Protein AF-A0A9W9YQ57-F1 (afdb_monomer_lite)

Radius of gyration: 23.91 Å; chains: 1; bounding box: 33×52×72 Å

Structure (mmCIF, N/CA/C/O backbone):
data_AF-A0A9W9YQ57-F1
#
_entry.id   AF-A0A9W9YQ57-F1
#
loop_
_atom_site.group_PDB
_atom_site.id
_atom_site.type_symbol
_atom_site.label_atom_id
_atom_site.label_alt_id
_atom_site.label_comp_id
_atom_site.label_asym_id
_atom_site.label_entity_id
_atom_site.label_seq_id
_atom_site.pdbx_PDB_ins_code
_atom_site.Cartn_x
_atom_site.Cartn_y
_atom_site.Cartn_z
_atom_site.occupancy
_atom_site.B_iso_or_equiv
_atom_site.auth_seq_id
_atom_site.auth_comp_id
_atom_site.auth_asym_id
_atom_site.auth_atom_id
_atom_site.pdbx_PDB_model_num
ATOM 1 N N . MET A 1 1 ? 8.503 4.379 56.559 1.00 42.38 1 MET A N 1
ATOM 2 C CA . MET A 1 1 ? 8.736 3.203 57.433 1.00 42.38 1 MET A CA 1
ATOM 3 C C . MET A 1 1 ? 7.547 2.264 57.254 1.00 42.38 1 MET A C 1
ATOM 5 O O . MET A 1 1 ? 6.448 2.786 57.289 1.00 42.38 1 MET A O 1
ATOM 9 N N . ILE A 1 2 ? 7.647 0.958 56.971 1.00 36.31 2 ILE A N 1
ATOM 10 C CA . ILE A 1 2 ? 8.772 -0.008 56.886 1.00 36.31 2 ILE A CA 1
ATOM 11 C C . ILE A 1 2 ? 8.551 -0.940 55.660 1.00 36.31 2 ILE A C 1
ATOM 13 O O . ILE A 1 2 ? 7.424 -1.106 55.207 1.00 36.31 2 ILE A O 1
ATOM 17 N N . ARG A 1 3 ? 9.621 -1.535 55.104 1.00 45.91 3 ARG A N 1
ATOM 18 C CA . ARG A 1 3 ? 9.574 -2.571 54.042 1.00 45.91 3 ARG A CA 1
ATOM 19 C C . ARG A 1 3 ? 9.264 -3.953 54.625 1.00 45.91 3 ARG A C 1
ATOM 21 O O . ARG A 1 3 ? 9.884 -4.306 55.618 1.00 45.91 3 ARG A O 1
ATOM 28 N N . PHE A 1 4 ? 8.570 -4.803 53.866 1.00 37.91 4 PHE A N 1
ATOM 29 C CA . PHE A 1 4 ? 8.880 -6.240 53.818 1.00 37.91 4 PHE A CA 1
ATOM 30 C C . PHE A 1 4 ? 8.894 -6.746 52.367 1.00 37.91 4 PHE A C 1
ATOM 32 O O . PHE A 1 4 ? 8.087 -6.327 51.540 1.00 37.91 4 PHE A O 1
ATOM 39 N N . ARG A 1 5 ? 9.863 -7.611 52.047 1.00 47.31 5 ARG A N 1
ATOM 40 C CA . ARG A 1 5 ? 10.010 -8.332 50.770 1.00 47.31 5 ARG A CA 1
ATOM 41 C C . ARG A 1 5 ? 10.009 -9.821 51.088 1.00 47.31 5 ARG A C 1
ATOM 43 O O . ARG A 1 5 ? 10.779 -10.181 51.966 1.00 47.31 5 ARG A O 1
ATOM 50 N N . HIS A 1 6 ? 9.324 -10.664 50.316 1.00 36.78 6 HIS A N 1
ATOM 51 C CA . HIS A 1 6 ? 9.721 -12.069 50.137 1.00 36.78 6 HIS A CA 1
ATOM 52 C C . HIS A 1 6 ? 9.322 -12.598 48.743 1.00 36.78 6 HIS A C 1
ATOM 54 O O . HIS A 1 6 ? 8.296 -12.228 48.182 1.00 36.78 6 HIS A O 1
ATOM 60 N N . LEU A 1 7 ? 10.192 -13.451 48.205 1.00 41.97 7 LEU A N 1
ATOM 61 C CA . LEU A 1 7 ? 10.151 -14.246 46.965 1.00 41.97 7 LEU A CA 1
ATOM 62 C C . LEU A 1 7 ? 10.647 -15.658 47.364 1.00 41.97 7 LEU A C 1
ATOM 64 O O . LEU A 1 7 ? 11.250 -15.773 48.435 1.00 41.97 7 LEU A O 1
ATOM 68 N N . PRO A 1 8 ? 10.635 -16.681 46.490 1.00 54.16 8 PRO A N 1
ATOM 69 C CA . PRO A 1 8 ? 9.640 -17.098 45.494 1.00 54.16 8 PRO A CA 1
ATOM 70 C C . PRO A 1 8 ? 9.272 -18.597 45.698 1.00 54.16 8 PRO A C 1
ATOM 72 O O . PRO A 1 8 ? 9.767 -19.239 46.623 1.00 54.16 8 PRO A O 1
ATOM 75 N N . ARG A 1 9 ? 8.512 -19.227 44.784 1.00 38.34 9 ARG A N 1
ATOM 76 C CA . ARG A 1 9 ? 8.643 -20.684 44.554 1.00 38.34 9 ARG A CA 1
ATOM 77 C C . ARG A 1 9 ? 8.299 -21.067 43.113 1.00 38.34 9 ARG A C 1
ATOM 79 O O . ARG A 1 9 ? 7.206 -20.782 42.642 1.00 38.34 9 ARG A O 1
ATOM 86 N N . ALA A 1 10 ? 9.244 -21.703 42.425 1.00 48.31 10 ALA A N 1
ATOM 87 C CA . ALA A 1 10 ? 9.064 -22.225 41.072 1.00 48.31 10 ALA A CA 1
ATOM 88 C C . ALA A 1 10 ? 8.551 -23.676 41.094 1.00 48.31 10 ALA A C 1
ATOM 90 O O . ALA A 1 10 ? 8.840 -24.421 42.032 1.00 48.31 10 ALA A O 1
ATOM 91 N N . ALA A 1 11 ? 7.858 -24.084 40.029 1.00 40.44 11 ALA A N 1
ATOM 92 C CA . ALA A 1 11 ? 7.598 -25.486 39.708 1.00 40.44 11 ALA A CA 1
ATOM 93 C C . ALA A 1 11 ? 7.514 -25.662 38.182 1.00 40.44 11 ALA A C 1
ATOM 95 O O . ALA A 1 11 ? 6.526 -25.296 37.550 1.00 40.44 11 ALA A O 1
ATOM 96 N N . THR A 1 12 ? 8.577 -26.205 37.590 1.00 42.31 12 THR A N 1
ATOM 97 C CA . THR A 1 12 ? 8.627 -26.590 36.174 1.00 42.31 12 THR A CA 1
ATOM 98 C C . THR A 1 12 ? 7.987 -27.966 36.004 1.00 42.31 12 THR A C 1
ATOM 100 O O . THR A 1 12 ? 8.360 -28.891 36.722 1.00 42.31 12 THR A O 1
ATOM 103 N N . VAL A 1 13 ? 7.085 -28.136 35.033 1.00 47.66 13 VAL A N 1
ATOM 104 C CA . VAL A 1 13 ? 6.570 -29.458 34.631 1.00 47.66 13 VAL A CA 1
ATOM 105 C C . VAL A 1 13 ? 6.715 -29.619 33.117 1.00 47.66 13 VAL A C 1
ATOM 107 O O . VAL A 1 13 ? 6.246 -28.785 32.341 1.00 47.66 13 VAL A O 1
ATOM 110 N N . TRP A 1 14 ? 7.413 -30.678 32.703 1.00 31.83 14 TRP A N 1
ATOM 111 C CA . TRP A 1 14 ? 7.658 -31.022 31.298 1.00 31.83 14 TRP A CA 1
ATOM 112 C C . TRP A 1 14 ? 6.435 -31.682 30.634 1.00 31.83 14 TRP A C 1
ATOM 114 O O . TRP A 1 14 ? 5.590 -32.276 31.298 1.00 31.83 14 TRP A O 1
ATOM 124 N N . LYS A 1 15 ? 6.362 -31.577 29.300 1.00 51.75 15 LYS A N 1
ATOM 125 C CA . LYS A 1 15 ? 5.293 -32.114 28.431 1.00 51.75 15 LYS A CA 1
ATOM 126 C C . LYS A 1 15 ? 5.752 -33.394 27.718 1.00 51.75 15 LYS A C 1
ATOM 128 O O . LYS A 1 15 ? 6.944 -33.496 27.449 1.00 51.75 15 LYS A O 1
ATOM 133 N N . ASN A 1 16 ? 4.822 -34.281 27.330 1.00 46.00 16 ASN A N 1
ATOM 134 C CA . ASN A 1 16 ? 4.944 -35.318 26.273 1.00 46.00 16 ASN A CA 1
ATOM 135 C C . ASN A 1 16 ? 3.635 -36.161 26.197 1.00 46.00 16 ASN A C 1
ATOM 137 O O . ASN A 1 16 ? 3.013 -36.316 27.242 1.00 46.00 16 ASN A O 1
ATOM 141 N N . THR A 1 17 ? 3.119 -36.722 25.084 1.00 44.03 17 THR A N 1
ATOM 142 C CA . THR A 1 17 ? 3.329 -36.571 23.611 1.00 44.03 17 THR A CA 1
ATOM 143 C C . THR A 1 17 ? 2.045 -37.077 22.869 1.00 44.03 17 THR A C 1
ATOM 145 O O . THR A 1 17 ? 1.095 -37.484 23.526 1.00 44.03 17 THR A O 1
ATOM 148 N N . LEU A 1 18 ? 2.055 -37.125 21.522 1.00 46.62 18 LEU A N 1
ATOM 149 C CA . LEU A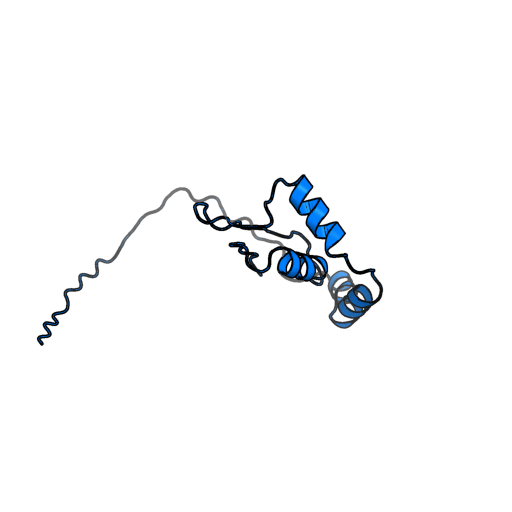 1 18 ? 1.178 -37.865 20.571 1.00 46.62 18 LEU A CA 1
ATOM 150 C C . LEU A 1 18 ? -0.216 -37.257 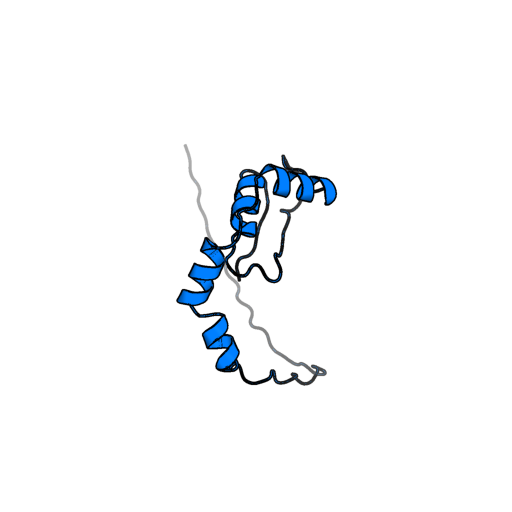20.291 1.00 46.62 18 LEU A C 1
ATOM 152 O O . LEU A 1 18 ? -1.079 -37.284 21.153 1.00 46.62 18 LEU A O 1
ATOM 156 N N . SER A 1 19 ? -0.569 -36.648 19.146 1.00 57.22 19 SER A N 1
ATOM 157 C CA . SER A 1 19 ? -0.116 -36.646 17.733 1.00 57.22 19 SER A CA 1
ATOM 158 C C . SER A 1 19 ? -0.590 -37.808 16.841 1.00 57.22 19 SER A C 1
ATOM 160 O O . SER A 1 19 ? 0.109 -38.806 16.708 1.00 57.22 19 SER A O 1
ATOM 162 N N . LEU A 1 20 ? -1.708 -37.608 16.131 1.00 53.38 20 LEU A N 1
ATOM 163 C CA . LEU A 1 20 ? -2.090 -38.293 14.883 1.00 53.38 20 LEU A CA 1
ATOM 164 C C . LEU A 1 20 ? -3.075 -37.396 14.102 1.00 53.38 20 LEU A C 1
ATOM 166 O O . LEU A 1 20 ? -3.807 -36.631 14.720 1.00 53.38 20 LEU A O 1
ATOM 170 N N . LEU A 1 21 ? -3.059 -37.478 12.764 1.00 58.34 21 LEU A N 1
ATOM 171 C CA . LEU A 1 21 ? -3.756 -36.584 11.813 1.00 58.34 21 LEU A CA 1
ATOM 172 C C . LEU A 1 21 ? -3.238 -35.127 11.786 1.00 58.34 21 LEU A C 1
ATOM 174 O O . LEU A 1 21 ? -3.871 -34.196 12.279 1.00 58.34 21 LEU A O 1
ATOM 178 N N . LYS A 1 22 ? -2.096 -34.917 11.120 1.00 61.41 22 LYS A N 1
ATOM 179 C CA . LYS A 1 22 ? -1.723 -33.615 10.536 1.00 61.41 22 LYS A CA 1
ATOM 180 C C . LYS A 1 22 ? -1.825 -33.722 9.008 1.00 61.41 22 LYS A C 1
ATOM 182 O O . LYS A 1 22 ? -1.416 -34.759 8.484 1.00 61.41 22 LYS A O 1
ATOM 187 N N . PRO A 1 23 ? -2.342 -32.706 8.291 1.00 60.50 23 PRO A N 1
ATOM 188 C CA . PRO A 1 23 ? -2.294 -32.696 6.831 1.00 60.50 23 PRO A CA 1
ATOM 189 C C . PRO A 1 23 ? -0.837 -32.721 6.355 1.00 60.50 23 PRO A C 1
ATOM 191 O O . PRO A 1 23 ? 0.041 -32.147 7.005 1.00 60.50 23 PRO A O 1
ATOM 194 N N . LEU A 1 24 ? -0.583 -33.390 5.227 1.00 68.50 24 LEU A N 1
ATOM 195 C CA . LEU A 1 24 ? 0.737 -33.388 4.600 1.00 68.50 24 LEU A CA 1
ATOM 196 C C . LEU A 1 24 ? 1.129 -31.943 4.245 1.00 68.50 24 LEU A C 1
ATOM 198 O O . LEU A 1 24 ? 0.297 -31.222 3.683 1.00 68.50 24 LEU A O 1
ATOM 202 N N . PRO A 1 25 ? 2.356 -31.499 4.569 1.00 67.50 25 PRO A N 1
ATOM 203 C CA . PRO A 1 25 ? 2.807 -30.173 4.187 1.00 67.50 25 PRO A CA 1
ATOM 204 C C . PRO A 1 25 ? 2.849 -30.085 2.662 1.00 67.50 25 PRO A C 1
ATOM 206 O O . PRO A 1 25 ? 3.492 -30.897 1.997 1.00 67.50 25 PRO A O 1
ATOM 209 N N . ARG A 1 26 ? 2.162 -29.085 2.106 1.00 67.06 26 ARG A N 1
ATOM 210 C CA . ARG A 1 26 ? 2.387 -28.674 0.723 1.00 67.06 26 ARG A CA 1
ATOM 211 C C . ARG A 1 26 ? 3.782 -28.064 0.671 1.00 67.06 26 ARG A C 1
ATOM 213 O O . ARG A 1 26 ? 4.011 -27.053 1.330 1.00 67.06 26 ARG A O 1
ATOM 220 N N . GLU A 1 27 ? 4.687 -28.669 -0.088 1.00 74.69 27 GLU A N 1
ATOM 221 C CA . GLU A 1 27 ? 5.956 -28.021 -0.401 1.00 74.69 27 GLU A CA 1
ATOM 222 C C . GLU A 1 27 ? 5.654 -26.711 -1.143 1.00 74.69 27 GLU A C 1
ATOM 224 O O . GLU A 1 27 ? 4.823 -26.678 -2.061 1.00 74.69 27 GLU A O 1
ATOM 229 N N . MET A 1 28 ? 6.266 -25.613 -0.701 1.00 70.12 28 MET A N 1
ATOM 230 C CA . MET A 1 28 ? 6.268 -24.394 -1.501 1.00 70.12 28 MET A CA 1
ATOM 231 C C . MET A 1 28 ? 7.121 -24.647 -2.745 1.00 70.12 28 MET A C 1
ATOM 233 O O . MET A 1 28 ? 8.051 -25.448 -2.710 1.00 70.12 28 MET A O 1
ATOM 237 N N . SER A 1 29 ? 6.831 -23.953 -3.844 1.00 72.38 29 SER A N 1
ATOM 238 C CA . SER A 1 29 ? 7.847 -23.801 -4.886 1.00 72.38 29 SER A CA 1
ATOM 239 C C . SER A 1 29 ? 9.121 -23.219 -4.269 1.00 72.38 29 SER A C 1
ATOM 241 O O . SER A 1 29 ? 9.015 -22.442 -3.318 1.00 72.38 29 SER A O 1
ATOM 243 N N . ASP A 1 30 ? 10.273 -23.578 -4.837 1.00 71.88 30 ASP A N 1
ATOM 244 C CA . ASP A 1 30 ? 11.596 -23.053 -4.481 1.00 71.88 30 ASP A CA 1
ATOM 245 C C . ASP A 1 30 ? 11.558 -21.559 -4.101 1.00 71.88 30 ASP A C 1
ATOM 247 O O . ASP A 1 30 ? 10.878 -20.758 -4.749 1.00 71.88 30 ASP A O 1
ATOM 251 N N . GLU A 1 31 ? 12.289 -21.187 -3.047 1.00 74.81 31 GLU A N 1
ATOM 252 C CA . GLU A 1 31 ? 12.341 -19.817 -2.515 1.00 74.81 31 GLU A CA 1
ATOM 253 C C . GLU A 1 31 ? 12.999 -18.831 -3.502 1.00 74.81 31 GLU A C 1
ATOM 255 O O . GLU A 1 31 ? 12.974 -17.615 -3.290 1.00 74.81 31 GLU A O 1
ATOM 260 N N . SER A 1 32 ? 13.579 -19.334 -4.599 1.00 84.38 32 SER A N 1
ATOM 261 C CA . SER A 1 32 ? 14.184 -18.518 -5.646 1.00 84.38 32 SER A CA 1
ATOM 262 C C . SER A 1 32 ? 13.154 -17.677 -6.419 1.00 84.38 32 SER A C 1
ATOM 264 O O . SER A 1 32 ? 12.253 -18.154 -7.115 1.00 84.38 32 SER A O 1
ATOM 266 N N . VAL A 1 33 ? 13.322 -16.356 -6.345 1.00 83.88 33 VAL A N 1
ATOM 267 C CA . VAL A 1 33 ? 12.599 -15.413 -7.204 1.00 83.88 33 VAL A CA 1
ATOM 268 C C . VAL A 1 33 ? 13.134 -15.540 -8.630 1.00 83.88 33 VAL A C 1
ATOM 270 O O . VAL A 1 33 ? 14.341 -15.517 -8.859 1.00 83.88 33 VAL A O 1
ATOM 273 N N . HIS A 1 34 ? 12.238 -15.623 -9.618 1.00 90.00 34 HIS A N 1
ATOM 274 C CA . HIS A 1 34 ? 12.636 -15.701 -11.024 1.00 90.00 34 HIS A CA 1
ATOM 275 C C . HIS A 1 34 ? 13.548 -14.508 -11.413 1.00 90.00 34 HIS A C 1
ATOM 277 O O . HIS A 1 34 ? 13.146 -13.362 -11.184 1.00 90.00 34 HIS A O 1
ATOM 283 N N . PRO A 1 35 ? 14.712 -14.708 -12.072 1.00 89.62 35 PRO A N 1
ATOM 284 C CA . PRO A 1 35 ? 15.719 -13.650 -12.266 1.00 89.62 35 PRO A CA 1
ATOM 285 C C . PRO A 1 35 ? 15.239 -12.385 -12.997 1.00 89.62 35 PRO A C 1
ATOM 287 O O . PRO A 1 35 ? 15.824 -11.312 -12.855 1.00 89.62 35 PRO A O 1
ATOM 290 N N . MET A 1 36 ? 14.174 -12.484 -13.800 1.00 88.12 36 MET A N 1
ATOM 291 C CA . MET A 1 36 ? 13.545 -11.311 -14.423 1.00 88.12 36 MET A CA 1
ATOM 292 C C . MET A 1 36 ? 12.769 -10.455 -13.408 1.00 88.12 36 MET A C 1
ATOM 294 O O . 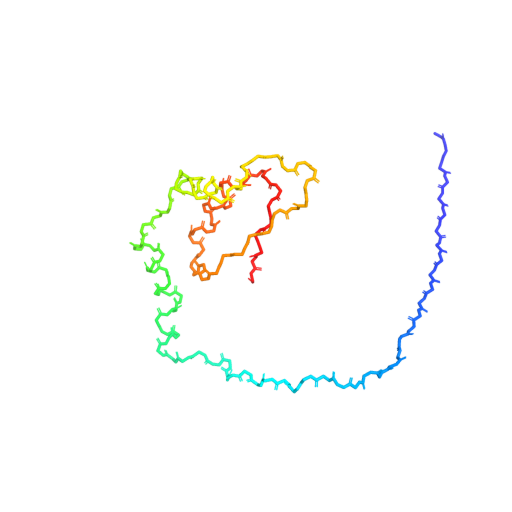MET A 1 36 ? 12.791 -9.231 -13.496 1.00 88.12 36 MET A O 1
ATOM 298 N N . ALA A 1 37 ? 12.098 -11.090 -12.443 1.00 87.50 37 ALA A N 1
ATOM 299 C CA . ALA A 1 37 ? 11.379 -10.396 -11.380 1.00 87.50 37 ALA A CA 1
ATOM 300 C C . ALA A 1 37 ? 12.362 -9.762 -10.387 1.00 87.50 37 ALA A C 1
ATOM 302 O O . ALA A 1 37 ? 12.182 -8.604 -10.029 1.00 87.50 37 ALA A O 1
ATOM 303 N N . GLU A 1 38 ? 13.446 -10.462 -10.031 1.00 89.75 38 GLU A N 1
ATOM 304 C CA . GLU A 1 38 ? 14.524 -9.899 -9.206 1.00 89.75 38 GLU A CA 1
ATOM 305 C C . GLU A 1 38 ? 15.065 -8.591 -9.809 1.00 89.75 38 GLU A C 1
ATOM 307 O O . GLU A 1 38 ? 15.069 -7.561 -9.142 1.00 89.75 38 GLU A O 1
ATOM 312 N N . LYS A 1 39 ? 15.422 -8.592 -11.102 1.00 89.00 39 LYS A N 1
ATOM 313 C CA . LYS A 1 39 ? 15.877 -7.384 -11.818 1.00 89.00 39 LYS A CA 1
ATOM 314 C C . LYS A 1 39 ? 14.810 -6.290 -11.908 1.00 89.00 39 LYS A C 1
ATOM 316 O O . LYS A 1 39 ? 15.148 -5.112 -11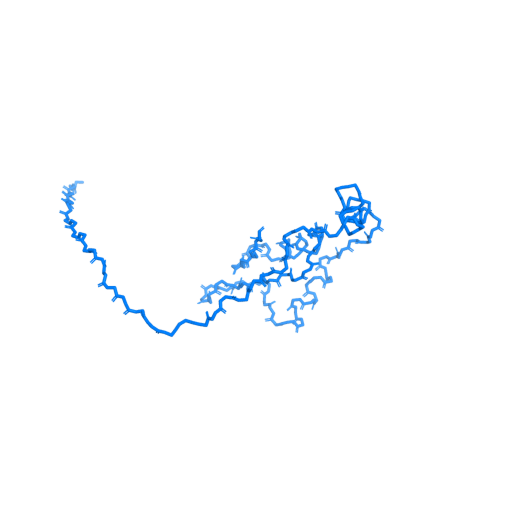.877 1.00 89.00 39 LYS A O 1
ATOM 321 N N . GLY A 1 40 ? 13.535 -6.660 -12.035 1.00 86.62 40 GLY A N 1
ATOM 322 C CA . GLY A 1 40 ? 12.421 -5.710 -12.101 1.00 86.62 40 GLY A CA 1
ATOM 323 C C . GLY A 1 40 ? 12.105 -5.016 -10.771 1.00 86.62 40 GLY A C 1
ATOM 324 O O . GLY A 1 40 ? 11.585 -3.901 -10.787 1.00 86.62 40 GLY A O 1
ATOM 325 N N . PHE A 1 41 ? 12.426 -5.657 -9.643 1.00 87.69 41 PHE A N 1
ATOM 326 C CA . PHE A 1 41 ? 12.135 -5.180 -8.285 1.00 87.69 41 PHE A CA 1
ATOM 327 C C . PHE A 1 41 ? 13.394 -4.973 -7.425 1.00 87.69 41 PHE A C 1
ATOM 329 O O . PHE A 1 41 ? 13.308 -4.900 -6.196 1.00 87.69 41 PHE A O 1
ATOM 336 N N . ASP A 1 42 ? 14.565 -4.850 -8.055 1.00 91.06 42 ASP A N 1
ATOM 337 C CA . ASP A 1 42 ? 15.829 -4.613 -7.365 1.00 91.06 42 ASP A CA 1
ATOM 338 C C . ASP A 1 42 ? 15.851 -3.283 -6.573 1.00 91.06 42 ASP A C 1
ATOM 340 O O . ASP A 1 42 ? 14.985 -2.405 -6.665 1.00 91.06 42 ASP A O 1
ATOM 344 N N . LYS A 1 43 ? 16.905 -3.091 -5.776 1.00 88.62 43 LYS A N 1
ATOM 345 C CA . LYS A 1 43 ? 17.057 -1.911 -4.908 1.00 88.62 43 LYS A CA 1
ATOM 346 C C . LYS A 1 43 ? 17.170 -0.579 -5.669 1.00 88.62 43 LYS A C 1
ATOM 348 O O . LYS A 1 43 ? 16.999 0.476 -5.052 1.00 88.62 43 LYS A O 1
ATOM 353 N N . LEU A 1 44 ? 17.507 -0.588 -6.960 1.00 91.81 44 LEU A N 1
ATOM 354 C CA . LEU A 1 44 ? 17.624 0.609 -7.794 1.00 91.81 44 LEU A CA 1
ATOM 355 C C . LEU A 1 44 ? 16.285 0.934 -8.469 1.00 91.81 44 LEU A C 1
ATOM 357 O O . LEU A 1 44 ? 15.793 2.053 -8.328 1.00 91.81 44 LEU A O 1
ATOM 361 N N . THR A 1 45 ? 15.671 -0.045 -9.128 1.00 91.50 45 THR A N 1
ATOM 362 C CA . THR A 1 45 ? 14.343 0.045 -9.753 1.00 91.50 45 THR A CA 1
ATOM 363 C C . THR A 1 45 ? 13.268 0.403 -8.728 1.00 91.50 45 THR A C 1
ATOM 365 O O . THR A 1 45 ? 12.512 1.347 -8.954 1.00 91.50 45 THR A O 1
ATOM 368 N N . SER A 1 46 ? 13.282 -0.216 -7.543 1.00 91.31 46 SER A N 1
ATOM 369 C CA . SER A 1 46 ? 12.396 0.117 -6.417 1.00 91.31 46 SER A CA 1
ATOM 370 C C . SER A 1 46 ? 12.531 1.585 -5.968 1.00 91.31 46 SER A C 1
ATOM 372 O O . SER A 1 46 ? 11.532 2.273 -5.746 1.00 91.31 46 SER A O 1
ATOM 374 N N . LYS A 1 47 ? 13.756 2.137 -5.933 1.00 93.06 47 LYS A N 1
ATOM 375 C CA . LYS A 1 47 ? 13.986 3.570 -5.648 1.00 93.06 47 LYS A CA 1
ATOM 376 C C . LYS A 1 47 ? 13.513 4.488 -6.773 1.00 93.06 47 LYS A C 1
ATOM 378 O O . LYS A 1 47 ? 13.084 5.605 -6.488 1.00 93.06 47 LYS A O 1
ATOM 383 N N . ILE A 1 48 ? 13.633 4.066 -8.032 1.00 94.38 48 ILE A N 1
ATOM 384 C CA . ILE A 1 48 ? 13.137 4.829 -9.184 1.00 94.38 48 ILE A CA 1
ATOM 385 C C . ILE A 1 48 ? 11.607 4.869 -9.135 1.00 94.38 48 ILE A C 1
ATOM 387 O O . ILE A 1 48 ? 11.050 5.962 -9.164 1.00 94.38 48 ILE A O 1
ATOM 391 N N . TYR A 1 49 ? 10.957 3.720 -8.932 1.00 92.81 49 TYR A N 1
ATOM 392 C CA . TYR A 1 49 ? 9.512 3.601 -8.731 1.00 92.81 49 TYR A CA 1
ATOM 393 C C . TYR A 1 49 ? 9.013 4.473 -7.570 1.00 92.81 49 TYR A C 1
ATOM 395 O O . TYR A 1 49 ? 8.048 5.223 -7.729 1.00 92.81 49 TYR A O 1
ATOM 403 N N . GLU A 1 50 ? 9.703 4.448 -6.421 1.00 94.31 50 GLU A N 1
ATOM 404 C CA . GLU A 1 50 ? 9.360 5.293 -5.271 1.00 94.31 50 GLU A CA 1
ATOM 405 C C . GLU A 1 50 ? 9.443 6.789 -5.601 1.00 94.31 50 GLU A C 1
ATOM 407 O O . GLU A 1 50 ? 8.599 7.565 -5.156 1.00 94.31 50 GLU A O 1
ATOM 412 N N . ARG A 1 51 ? 10.434 7.221 -6.388 1.00 95.00 51 ARG A N 1
ATOM 413 C CA . ARG A 1 51 ? 10.620 8.639 -6.741 1.00 95.00 51 ARG A CA 1
ATOM 414 C C . ARG A 1 51 ? 9.680 9.118 -7.843 1.00 95.00 51 ARG A C 1
ATOM 416 O O . ARG A 1 51 ? 9.254 10.265 -7.794 1.00 95.00 51 ARG A O 1
ATOM 423 N N . SER A 1 52 ? 9.382 8.276 -8.832 1.00 95.81 52 SER A N 1
ATOM 424 C CA . SER A 1 52 ? 8.602 8.665 -10.012 1.00 95.81 52 SER A CA 1
ATOM 425 C C . SER A 1 52 ? 7.097 8.707 -9.755 1.00 95.81 52 S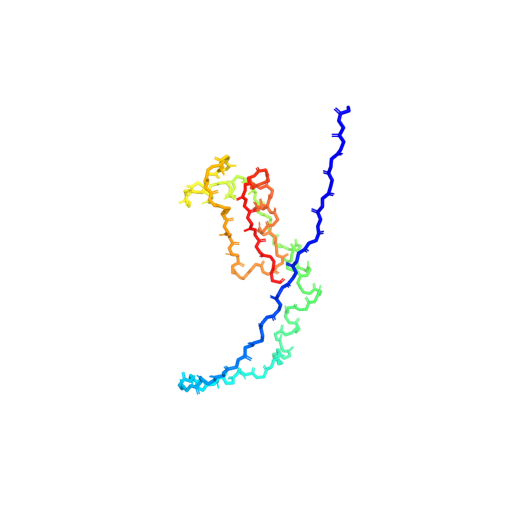ER A C 1
ATOM 427 O O . SER A 1 52 ? 6.386 9.450 -10.428 1.00 95.81 52 SER A O 1
ATOM 429 N N . ARG A 1 53 ? 6.587 7.912 -8.804 1.00 92.50 53 ARG A N 1
ATOM 430 C CA . ARG A 1 53 ? 5.151 7.886 -8.488 1.00 92.50 53 ARG A CA 1
ATOM 431 C C . ARG A 1 53 ? 4.737 9.040 -7.559 1.00 92.50 53 ARG A C 1
ATOM 433 O O . ARG A 1 53 ? 5.476 9.328 -6.610 1.00 92.50 53 ARG A O 1
ATOM 440 N N . PRO A 1 54 ? 3.536 9.630 -7.729 1.00 95.00 54 PRO A N 1
ATOM 441 C CA . PRO A 1 54 ? 2.975 10.595 -6.781 1.00 95.00 54 PRO A CA 1
ATOM 442 C C . PRO A 1 54 ? 2.969 10.093 -5.329 1.00 95.00 54 PRO A C 1
ATOM 444 O O . PRO A 1 54 ? 3.037 8.887 -5.065 1.00 95.00 54 PRO A O 1
ATOM 447 N N . SER A 1 55 ? 2.895 11.024 -4.378 1.00 94.56 55 SER A N 1
ATOM 448 C CA . SER A 1 55 ? 2.627 10.694 -2.975 1.00 94.56 55 SER A CA 1
ATOM 449 C C . SER A 1 55 ? 1.135 10.735 -2.670 1.00 94.56 55 SER A C 1
ATOM 451 O O . SER A 1 55 ? 0.365 11.372 -3.386 1.00 94.56 55 SER A O 1
ATOM 453 N N . TYR A 1 56 ? 0.741 10.072 -1.588 1.00 95.19 56 TYR A N 1
ATOM 454 C CA . TYR A 1 56 ? -0.589 10.216 -1.009 1.00 95.19 56 TYR A CA 1
ATOM 455 C C . TYR A 1 56 ? -0.627 11.464 -0.127 1.00 95.19 56 TYR A C 1
ATOM 457 O O . TYR A 1 56 ? 0.367 11.791 0.524 1.00 95.19 56 TYR A O 1
ATOM 465 N N . THR A 1 57 ? -1.769 12.147 -0.097 1.00 95.44 57 THR A N 1
ATOM 466 C CA . THR A 1 57 ? -2.007 13.249 0.841 1.00 95.44 57 THR A CA 1
ATOM 467 C C . THR A 1 57 ? -2.653 12.720 2.122 1.00 95.44 57 THR A C 1
ATOM 469 O O . THR A 1 57 ? -3.295 11.663 2.109 1.00 95.44 57 THR A O 1
ATOM 472 N N . LYS A 1 58 ? -2.520 13.455 3.232 1.00 92.75 58 LYS A N 1
ATOM 473 C CA . LYS A 1 58 ? -3.119 13.060 4.515 1.00 92.75 58 LYS A CA 1
ATOM 474 C C . LYS A 1 58 ? -4.648 13.028 4.435 1.00 92.75 58 LYS A C 1
ATOM 476 O O . LYS A 1 58 ? -5.277 12.138 4.990 1.00 92.75 58 LYS A O 1
ATOM 481 N N . GLU A 1 59 ? -5.239 13.936 3.667 1.00 94.62 59 GLU A N 1
ATOM 482 C CA . GLU A 1 59 ? -6.681 14.030 3.414 1.00 94.62 59 GLU A CA 1
ATOM 483 C C . GLU A 1 59 ? -7.196 12.787 2.679 1.00 94.62 59 GLU A C 1
ATOM 485 O O . GLU A 1 59 ? -8.251 12.261 3.021 1.00 94.62 59 GLU A O 1
ATOM 490 N N . SER A 1 60 ? -6.423 12.274 1.714 1.00 95.19 60 SER A N 1
ATOM 491 C CA . SER A 1 60 ? -6.762 11.056 0.964 1.00 95.19 60 SER A CA 1
ATOM 492 C C . SER A 1 60 ? -6.779 9.818 1.868 1.00 95.19 60 SER A C 1
ATOM 494 O O . SER A 1 60 ? -7.652 8.959 1.744 1.00 95.19 60 SER A O 1
ATOM 496 N N . VAL A 1 61 ? -5.824 9.738 2.802 1.00 93.88 61 VAL A N 1
ATOM 497 C CA . VAL A 1 61 ? -5.755 8.676 3.815 1.00 93.88 61 VAL A CA 1
ATOM 498 C C . VAL A 1 61 ? -6.895 8.812 4.824 1.00 93.88 61 VAL A C 1
ATOM 500 O O . VAL A 1 61 ? -7.572 7.825 5.109 1.00 93.88 61 VAL A O 1
ATOM 503 N N . ASN A 1 62 ? -7.160 10.026 5.310 1.00 92.25 62 ASN A N 1
ATOM 504 C CA . ASN A 1 62 ? -8.240 10.281 6.260 1.00 92.25 62 ASN A CA 1
ATOM 505 C C . ASN A 1 62 ? -9.607 9.914 5.668 1.00 92.25 62 ASN A C 1
ATOM 507 O O . ASN A 1 62 ? -10.372 9.198 6.307 1.00 92.25 62 ASN A O 1
ATOM 511 N N . PHE A 1 63 ? -9.866 10.307 4.417 1.00 94.81 63 PHE A N 1
ATOM 512 C CA . PHE A 1 63 ? -11.077 9.939 3.687 1.00 94.81 63 PHE A CA 1
ATOM 513 C C . PHE A 1 63 ? -11.254 8.417 3.581 1.00 94.81 63 PHE A C 1
ATOM 515 O O . PHE A 1 63 ? -12.364 7.915 3.752 1.00 94.81 63 PHE A O 1
ATOM 522 N N . LEU A 1 64 ? -10.180 7.659 3.327 1.00 94.19 64 LEU A N 1
ATOM 523 C CA . LEU A 1 64 ? -10.258 6.196 3.301 1.00 94.19 64 LEU A CA 1
ATOM 524 C C . LEU A 1 64 ? -10.603 5.623 4.683 1.00 94.19 64 LEU A C 1
ATOM 526 O O . LEU A 1 64 ? -11.463 4.751 4.778 1.00 94.19 64 LEU A O 1
ATOM 530 N N . LEU A 1 65 ? -9.966 6.117 5.746 1.00 91.00 65 LEU A N 1
ATOM 531 C CA . LEU A 1 65 ? -10.247 5.700 7.123 1.00 91.00 65 LEU A CA 1
ATOM 532 C C . LEU A 1 65 ? -11.704 5.993 7.520 1.00 91.00 65 LEU A C 1
ATOM 534 O O . LEU A 1 65 ? -12.366 5.106 8.062 1.00 91.00 65 LEU A O 1
ATOM 538 N N . ASP A 1 66 ? -12.236 7.164 7.152 1.00 90.94 66 ASP A N 1
ATOM 539 C CA . ASP A 1 66 ? -13.649 7.523 7.338 1.00 90.94 66 ASP A CA 1
ATOM 540 C C . ASP A 1 66 ? -14.580 6.543 6.608 1.00 90.94 66 ASP A C 1
ATOM 542 O O . ASP A 1 66 ? -15.555 6.055 7.181 1.00 90.94 66 ASP A O 1
ATOM 546 N N . LYS A 1 67 ? -14.265 6.197 5.349 1.00 93.75 67 LYS A N 1
ATOM 547 C CA . LYS A 1 67 ? -15.036 5.212 4.565 1.00 93.75 67 LYS A CA 1
ATOM 548 C C . LYS A 1 67 ? -14.975 3.797 5.136 1.00 93.75 67 LYS A C 1
ATOM 550 O O . LYS A 1 67 ? -15.922 3.040 4.943 1.00 93.75 67 LYS A O 1
ATOM 555 N N . LEU A 1 68 ? -13.901 3.450 5.842 1.00 89.81 68 LEU A N 1
ATOM 556 C CA . LEU A 1 68 ? -13.746 2.177 6.548 1.00 89.81 68 LEU A CA 1
ATOM 557 C C . LEU A 1 68 ? -14.338 2.196 7.970 1.00 89.81 68 LEU A C 1
ATOM 559 O O . LEU A 1 68 ? -14.272 1.182 8.663 1.00 89.81 68 LEU A O 1
ATOM 563 N N . GLY A 1 69 ? -14.897 3.324 8.429 1.00 86.88 69 GLY A N 1
ATOM 564 C CA . GLY A 1 69 ? -15.401 3.469 9.797 1.00 86.88 69 GLY A CA 1
ATOM 565 C C . GLY A 1 69 ? -14.301 3.364 10.860 1.00 86.88 69 GLY A C 1
ATOM 566 O O . GLY A 1 69 ? -14.564 2.947 11.989 1.00 86.88 69 GLY A O 1
ATOM 567 N N . ILE A 1 70 ? -13.056 3.696 10.506 1.00 83.88 70 ILE A N 1
ATOM 568 C CA . ILE A 1 70 ? -11.918 3.692 11.426 1.00 83.88 70 ILE A CA 1
ATOM 569 C C . ILE A 1 70 ? -11.824 5.083 12.072 1.00 83.88 70 ILE A C 1
ATOM 571 O O . ILE A 1 70 ? -11.394 6.022 11.405 1.00 83.88 70 ILE A O 1
ATOM 575 N N . PRO A 1 71 ? -12.199 5.249 13.358 1.00 72.50 71 PRO A N 1
ATOM 576 C CA . PRO A 1 71 ? -12.062 6.526 14.044 1.00 72.50 71 PRO A CA 1
ATOM 577 C C . PRO A 1 71 ? -10.588 6.919 14.176 1.00 72.50 71 PRO A C 1
ATOM 579 O O . PRO A 1 71 ? -9.747 6.112 14.576 1.00 72.50 71 PRO A O 1
ATOM 582 N N . HIS A 1 72 ? -10.309 8.192 13.897 1.00 68.19 72 HIS A N 1
ATOM 583 C CA . HIS A 1 72 ? -8.978 8.809 14.002 1.00 68.19 72 HIS A CA 1
ATOM 584 C C . HIS A 1 72 ? -8.509 9.039 15.441 1.00 68.19 72 HIS A C 1
ATOM 586 O O . HIS A 1 72 ? -7.359 9.420 15.655 1.00 68.19 72 HIS A O 1
ATOM 592 N N . GLN A 1 73 ? -9.408 8.899 16.419 1.00 63.25 73 GLN A N 1
ATOM 593 C CA . GLN A 1 73 ? -9.191 9.314 17.801 1.00 63.25 73 GLN A CA 1
ATOM 594 C C . GLN A 1 73 ? -9.805 8.323 18.799 1.00 63.25 73 GLN A C 1
ATOM 596 O O . GLN A 1 73 ? -10.852 7.729 18.557 1.00 63.25 73 GLN A O 1
ATOM 601 N N . ASP A 1 74 ? -9.106 8.193 19.923 1.00 60.38 74 ASP A N 1
ATOM 602 C CA . ASP A 1 74 ? -9.515 7.635 21.215 1.00 60.38 74 ASP A CA 1
ATOM 603 C C . ASP A 1 74 ? -10.300 6.305 21.248 1.00 60.38 74 ASP A C 1
ATOM 605 O O . ASP A 1 74 ? -11.486 6.223 21.565 1.00 60.38 74 ASP A O 1
ATOM 609 N N . ARG A 1 75 ? -9.565 5.205 21.043 1.00 61.38 75 ARG A N 1
ATOM 610 C CA . ARG A 1 75 ? -9.979 3.845 21.429 1.00 61.38 75 ARG A CA 1
ATOM 611 C C . ARG A 1 75 ? -9.542 3.511 22.861 1.00 61.38 75 ARG A C 1
ATOM 613 O O . ARG A 1 75 ? -8.741 2.600 23.095 1.00 61.38 75 ARG A O 1
ATOM 620 N N . SER A 1 76 ? -10.018 4.269 23.850 1.00 57.97 76 SER A N 1
ATOM 621 C CA . SER A 1 76 ? -9.618 4.052 25.249 1.00 57.97 76 SER A CA 1
ATOM 622 C C . SER A 1 76 ? -10.013 2.659 25.773 1.00 57.97 76 SER A C 1
ATOM 624 O O . SER A 1 76 ? -9.197 2.003 26.423 1.00 57.97 76 SER A O 1
ATOM 626 N N . SER A 1 77 ? -11.200 2.165 25.400 1.00 56.78 77 SER A N 1
ATOM 627 C CA . SER A 1 77 ? -11.784 0.885 25.843 1.00 56.78 77 SER A CA 1
ATOM 628 C C . SER A 1 77 ? -11.595 -0.308 24.894 1.00 56.78 77 SER A C 1
ATOM 630 O O . SER A 1 77 ? -11.772 -1.446 25.322 1.00 56.78 77 SER A O 1
ATOM 632 N N . ASP A 1 78 ? -11.257 -0.073 23.626 1.00 65.50 78 ASP A N 1
ATOM 633 C CA . ASP A 1 78 ? -11.195 -1.121 22.597 1.00 65.50 78 ASP A CA 1
ATOM 634 C C . ASP A 1 78 ? -9.816 -1.813 22.540 1.00 65.50 78 ASP A C 1
ATOM 636 O O . ASP A 1 78 ? -8.792 -1.197 22.872 1.00 65.50 78 ASP A O 1
ATOM 640 N N . PRO A 1 79 ? -9.738 -3.070 22.053 1.00 68.81 79 PRO A N 1
ATOM 641 C CA . PRO A 1 79 ? -8.463 -3.671 21.673 1.00 68.81 79 PRO A CA 1
ATOM 642 C C . PRO A 1 79 ? -7.773 -2.840 20.572 1.00 68.81 79 PRO A C 1
ATOM 644 O O . PRO A 1 79 ? -8.454 -2.227 19.744 1.00 68.81 79 PRO A O 1
ATOM 647 N N . PRO A 1 80 ? -6.427 -2.824 20.517 1.00 73.00 80 PRO A N 1
ATOM 648 C CA . PRO A 1 80 ? -5.702 -2.055 19.512 1.00 73.00 80 PRO A CA 1
ATOM 649 C C . PRO A 1 80 ? -6.073 -2.527 18.104 1.00 73.00 80 PRO A C 1
ATOM 651 O O . PRO A 1 80 ? -6.034 -3.726 17.808 1.00 73.00 80 PRO A O 1
ATOM 654 N N . LEU A 1 81 ? -6.413 -1.578 17.230 1.00 80.38 81 LEU A N 1
ATOM 655 C CA . LEU A 1 81 ? -6.730 -1.879 15.837 1.00 80.38 81 LEU A CA 1
ATOM 656 C C . LEU A 1 81 ? -5.471 -2.418 15.151 1.00 80.38 81 LEU A C 1
ATOM 658 O O . LEU A 1 81 ? -4.413 -1.797 15.234 1.00 80.38 81 LEU A O 1
ATOM 662 N N . ARG A 1 82 ? -5.589 -3.551 14.454 1.00 85.12 82 ARG A N 1
ATOM 663 C CA . ARG A 1 82 ? -4.516 -4.100 13.619 1.00 85.12 82 ARG A CA 1
ATOM 664 C C . ARG A 1 82 ? -4.852 -3.899 12.149 1.00 85.12 82 ARG A C 1
ATOM 666 O O . ARG A 1 82 ? -5.928 -4.311 11.724 1.00 85.12 82 ARG A O 1
ATOM 673 N N . ILE A 1 83 ? -3.943 -3.287 11.393 1.00 87.00 83 ILE A N 1
ATOM 674 C CA . ILE A 1 83 ? -4.098 -3.052 9.949 1.00 87.00 83 ILE A CA 1
ATOM 675 C C . ILE A 1 83 ? -2.980 -3.789 9.211 1.00 87.00 83 ILE A C 1
ATOM 677 O O . ILE A 1 83 ? -1.813 -3.602 9.539 1.00 87.00 83 ILE A O 1
ATOM 681 N N . LEU A 1 84 ? -3.343 -4.601 8.216 1.00 91.31 84 LEU A N 1
ATOM 682 C CA . LEU A 1 84 ? -2.417 -5.283 7.309 1.00 91.31 84 LEU A CA 1
ATOM 683 C C . LEU A 1 84 ? -2.501 -4.635 5.921 1.00 91.31 84 LEU A C 1
ATOM 685 O O . LEU A 1 84 ? -3.573 -4.606 5.320 1.00 91.31 84 LEU A O 1
ATOM 689 N N . GLU A 1 85 ? -1.377 -4.132 5.411 1.00 91.31 85 GLU A N 1
ATOM 690 C CA . GLU A 1 85 ? -1.278 -3.536 4.075 1.00 91.31 85 GLU A CA 1
ATOM 691 C C . GLU A 1 85 ? -0.691 -4.549 3.082 1.00 91.31 85 GLU A C 1
ATOM 693 O O . GLU A 1 85 ? 0.524 -4.689 2.944 1.00 91.31 85 GLU A O 1
ATOM 698 N N . LEU A 1 86 ? -1.567 -5.263 2.374 1.00 94.62 86 LEU A N 1
ATOM 699 C CA . LEU A 1 86 ? -1.153 -6.207 1.336 1.00 94.62 86 LEU A CA 1
ATOM 700 C C . LEU A 1 86 ? -0.513 -5.467 0.154 1.00 94.62 86 LEU A C 1
ATOM 702 O O . LEU A 1 86 ? -1.087 -4.516 -0.375 1.00 94.62 86 LEU A O 1
ATOM 706 N N . GLY A 1 87 ? 0.656 -5.930 -0.294 1.00 91.06 87 GLY A N 1
ATOM 707 C CA . GLY A 1 87 ? 1.331 -5.359 -1.464 1.00 91.06 87 GLY A CA 1
ATOM 708 C C . GLY A 1 87 ? 1.874 -3.942 -1.248 1.00 91.06 87 GLY A C 1
ATOM 709 O O . GLY A 1 87 ? 1.973 -3.180 -2.208 1.00 91.06 87 GLY A O 1
ATOM 710 N N . THR A 1 88 ? 2.247 -3.590 -0.011 1.00 92.94 88 THR A N 1
ATOM 711 C CA . THR A 1 88 ? 2.775 -2.262 0.362 1.00 92.94 88 THR A CA 1
ATOM 712 C C . THR A 1 88 ? 3.943 -1.758 -0.508 1.00 92.94 88 THR A C 1
ATOM 714 O O . THR A 1 88 ? 4.134 -0.550 -0.703 1.00 92.94 88 THR A O 1
ATOM 717 N N . GLY A 1 89 ? 4.717 -2.684 -1.086 1.00 92.00 89 GLY A N 1
ATOM 718 C CA . GLY A 1 89 ? 5.812 -2.395 -2.005 1.00 92.00 89 GLY A CA 1
ATOM 719 C C . GLY A 1 89 ? 6.909 -1.583 -1.325 1.00 92.00 89 GLY A C 1
ATOM 720 O O . GLY A 1 89 ? 7.714 -2.110 -0.567 1.00 92.00 89 GLY A O 1
ATOM 721 N N . THR A 1 90 ? 6.949 -0.282 -1.601 1.00 92.62 90 THR A N 1
ATOM 722 C CA . THR A 1 90 ? 7.938 0.647 -1.039 1.00 92.62 90 THR A CA 1
ATOM 723 C C . THR A 1 90 ? 7.536 1.240 0.313 1.00 92.62 90 THR A C 1
ATOM 725 O O . THR A 1 90 ? 8.327 1.988 0.886 1.00 92.62 90 THR A O 1
ATOM 728 N N . GLY A 1 91 ? 6.328 0.970 0.825 1.00 94.44 91 GLY A N 1
ATOM 729 C CA . GLY A 1 91 ? 5.830 1.532 2.088 1.00 94.44 91 GLY A CA 1
ATOM 730 C C . GLY A 1 91 ? 5.304 2.969 1.995 1.00 94.44 91 GLY A C 1
ATOM 731 O O . GLY A 1 91 ? 5.059 3.604 3.022 1.00 94.44 91 GLY A O 1
ATOM 732 N N . LYS A 1 92 ? 5.152 3.536 0.785 1.00 94.44 92 LYS A N 1
ATOM 733 C CA . LYS A 1 92 ? 4.761 4.953 0.631 1.00 94.44 92 LYS A CA 1
ATOM 734 C C . LYS A 1 92 ? 3.380 5.259 1.217 1.00 94.44 92 LYS A C 1
ATOM 736 O O . LYS A 1 92 ? 3.202 6.327 1.791 1.00 94.44 92 LYS A O 1
ATOM 741 N N . PHE A 1 93 ? 2.416 4.348 1.076 1.00 95.31 93 PHE A N 1
ATOM 742 C CA . PHE A 1 93 ? 1.094 4.517 1.685 1.00 95.31 93 PHE A CA 1
ATOM 743 C C . PHE A 1 93 ? 1.169 4.351 3.209 1.00 95.31 93 PHE A C 1
ATOM 745 O O . PHE A 1 93 ? 0.709 5.227 3.939 1.00 95.31 93 PHE A O 1
ATOM 752 N N . THR A 1 94 ? 1.847 3.299 3.677 1.00 94.81 94 THR A N 1
ATOM 753 C CA . THR A 1 94 ? 2.038 2.963 5.098 1.00 94.81 94 THR A CA 1
ATOM 754 C C . THR A 1 94 ? 2.548 4.126 5.934 1.00 94.81 94 THR A C 1
ATOM 756 O O . THR A 1 94 ? 2.065 4.334 7.041 1.00 94.81 94 THR A O 1
ATOM 759 N N . ARG A 1 95 ? 3.503 4.909 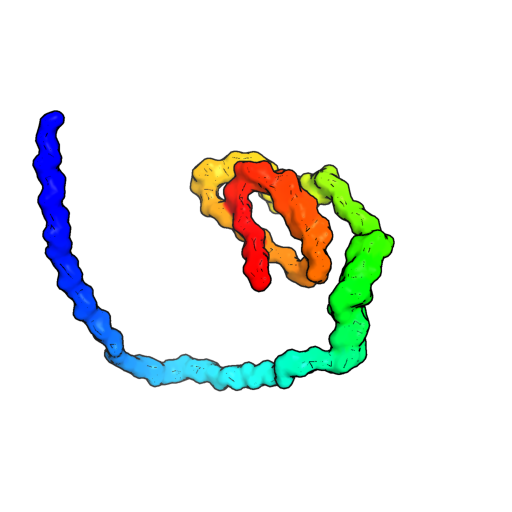5.414 1.00 94.69 95 ARG A N 1
ATOM 760 C CA . ARG A 1 95 ? 4.057 6.073 6.129 1.00 94.69 95 ARG A CA 1
ATOM 761 C C . ARG A 1 95 ? 2.993 7.142 6.380 1.00 94.69 95 ARG A C 1
ATOM 763 O O . ARG A 1 95 ? 2.817 7.568 7.515 1.00 94.69 95 ARG A O 1
ATOM 770 N N . ILE A 1 96 ? 2.216 7.504 5.358 1.00 94.88 96 ILE A N 1
ATOM 771 C CA . ILE A 1 96 ? 1.139 8.497 5.505 1.00 94.88 96 ILE A CA 1
ATOM 772 C C . ILE A 1 96 ? -0.010 7.934 6.364 1.00 94.88 96 ILE A C 1
ATOM 774 O O . ILE A 1 96 ? -0.625 8.669 7.132 1.00 94.88 96 ILE A O 1
ATOM 778 N N . LEU A 1 97 ? -0.260 6.619 6.312 1.00 92.44 97 LEU A N 1
ATOM 779 C CA . LEU A 1 97 ? -1.191 5.927 7.211 1.00 92.44 97 LEU A CA 1
ATOM 780 C C . LEU A 1 97 ? -0.738 5.989 8.682 1.00 92.44 97 LEU A C 1
ATOM 782 O O . LEU A 1 97 ? -1.550 6.275 9.560 1.00 92.44 97 LEU A O 1
ATOM 786 N N . GLN A 1 98 ? 0.553 5.783 8.953 1.00 90.19 98 GLN A N 1
ATOM 787 C CA . GLN A 1 98 ? 1.149 5.946 10.283 1.00 90.19 98 GLN A CA 1
ATOM 788 C C . GLN A 1 98 ? 1.054 7.401 10.772 1.00 90.19 98 GLN A C 1
ATOM 790 O O . GLN A 1 98 ? 0.718 7.626 11.931 1.00 90.19 98 GLN A O 1
ATOM 795 N N . GLU A 1 99 ? 1.275 8.392 9.903 1.00 89.88 99 GLU A N 1
ATOM 796 C CA . GLU A 1 99 ? 1.123 9.823 10.220 1.00 89.88 99 GLU A CA 1
ATOM 797 C C . GLU A 1 99 ? -0.338 10.257 10.449 1.00 89.88 99 GLU A C 1
ATOM 799 O O . GLU A 1 99 ? -0.606 11.176 11.233 1.00 89.88 99 GLU A O 1
ATOM 804 N N . ALA A 1 100 ? -1.297 9.627 9.764 1.00 87.81 100 ALA A N 1
ATOM 805 C CA . ALA A 1 100 ? -2.732 9.829 9.973 1.00 87.81 100 ALA A CA 1
ATOM 806 C C . ALA A 1 100 ? -3.203 9.247 11.310 1.00 87.81 100 ALA A C 1
ATOM 808 O O . ALA A 1 100 ? -3.951 9.899 12.033 1.00 87.81 100 ALA A O 1
ATOM 809 N N . LEU A 1 101 ? -2.705 8.062 11.666 1.00 85.44 101 LEU A N 1
ATOM 810 C CA . LEU A 1 101 ? -3.079 7.333 12.880 1.00 85.44 101 LEU A CA 1
ATOM 811 C C . LEU A 1 101 ? -2.152 7.617 14.078 1.00 85.44 101 LEU A C 1
ATOM 813 O O . LEU A 1 101 ? -2.288 6.985 15.128 1.00 85.44 101 LEU A O 1
ATOM 817 N N . HIS A 1 102 ? -1.218 8.563 13.954 1.00 81.06 102 HIS A N 1
ATOM 818 C CA . HIS A 1 102 ? -0.268 8.907 15.009 1.00 81.06 102 HIS A CA 1
ATOM 819 C C . HIS A 1 102 ? -0.991 9.410 16.271 1.00 81.06 102 HIS A C 1
ATOM 821 O O . HIS A 1 102 ? -1.683 10.426 16.246 1.00 81.06 102 HIS A O 1
ATOM 827 N N . GLY A 1 103 ? -0.797 8.711 17.393 1.00 69.25 103 GLY A N 1
ATOM 828 C CA . GLY A 1 103 ? -1.489 8.970 18.663 1.00 69.25 103 GLY A CA 1
ATOM 829 C C . GLY A 1 103 ? -2.721 8.088 18.910 1.00 69.25 103 GLY A C 1
ATOM 830 O O . GLY A 1 103 ? -3.194 8.021 20.042 1.00 69.25 103 GLY A O 1
ATOM 831 N N . SER A 1 104 ? -3.202 7.348 17.905 1.00 66.94 104 SER A N 1
ATOM 832 C CA . SER A 1 104 ? -4.213 6.301 18.096 1.00 66.94 104 SER A CA 1
ATOM 833 C C . SER A 1 104 ? -3.587 4.967 18.521 1.00 66.94 104 SER A C 1
ATOM 835 O O . SER A 1 104 ? -2.447 4.654 18.179 1.00 66.94 104 SER A O 1
ATOM 837 N N . LYS A 1 105 ? -4.356 4.122 19.227 1.00 62.06 105 LYS A N 1
ATOM 838 C CA . LYS A 1 105 ? -3.963 2.740 19.575 1.00 62.06 105 LYS A CA 1
ATOM 839 C C . LYS A 1 105 ? -4.060 1.803 18.357 1.00 62.06 105 LYS A C 1
ATOM 841 O O . LYS A 1 105 ? -4.896 0.897 18.327 1.00 62.06 105 LYS A O 1
ATOM 846 N N . VAL A 1 106 ? -3.227 2.029 17.345 1.00 71.19 106 VAL A N 1
ATOM 847 C CA . VAL A 1 106 ? -3.149 1.199 16.132 1.00 71.19 106 VAL A CA 1
ATOM 848 C C . VAL A 1 106 ? -1.799 0.494 16.073 1.00 71.19 106 VAL A C 1
ATOM 850 O O . VAL A 1 106 ? -0.757 1.098 16.306 1.00 71.19 106 VAL A O 1
ATOM 853 N N . GLN A 1 107 ? -1.821 -0.792 15.741 1.00 71.62 107 GLN A N 1
ATOM 854 C CA . GLN A 1 107 ? -0.641 -1.585 15.421 1.00 71.62 107 GLN A CA 1
ATOM 855 C C . GLN A 1 107 ? -0.658 -1.887 13.921 1.00 71.62 107 GLN A C 1
ATOM 857 O O . GLN A 1 107 ? -1.569 -2.547 13.422 1.00 71.62 107 GLN A O 1
ATOM 862 N N . ILE A 1 108 ? 0.355 -1.412 13.206 1.00 71.75 108 ILE A N 1
ATOM 863 C CA . ILE A 1 108 ? 0.632 -1.811 11.824 1.00 71.75 108 ILE A CA 1
ATOM 864 C C . ILE A 1 108 ? 1.806 -2.790 11.914 1.00 71.75 108 ILE A C 1
ATOM 866 O O . ILE A 1 108 ? 2.908 -2.348 12.246 1.00 71.75 108 ILE A O 1
ATOM 870 N N . PRO A 1 109 ? 1.594 -4.106 11.721 1.00 63.53 109 PRO A N 1
ATOM 871 C CA . PRO A 1 109 ? 2.685 -5.067 11.706 1.00 63.53 109 PRO A CA 1
ATOM 872 C C . PRO A 1 109 ? 3.580 -4.789 10.497 1.00 63.53 109 PRO A C 1
ATOM 874 O O . PRO A 1 109 ? 3.087 -4.688 9.376 1.00 63.53 109 PRO A O 1
ATOM 877 N N . SER A 1 110 ? 4.885 -4.682 10.726 1.00 52.69 110 SER A N 1
ATOM 878 C CA . SER A 1 110 ? 5.879 -4.931 9.684 1.00 52.69 110 SER A CA 1
ATOM 879 C C . SER A 1 110 ? 6.153 -6.431 9.632 1.00 52.69 110 SER A C 1
ATOM 881 O O . SER A 1 110 ? 6.379 -7.030 10.688 1.00 52.69 110 SER A O 1
ATOM 883 N N . GLU A 1 111 ? 6.141 -7.003 8.430 1.00 46.34 111 GLU A N 1
ATOM 884 C CA . GLU A 1 111 ? 6.790 -8.293 8.149 1.00 46.34 111 GLU A CA 1
ATOM 885 C C . GLU A 1 111 ? 8.322 -8.162 8.255 1.00 46.34 111 GLU A C 1
ATOM 887 O O . GLU A 1 111 ? 8.840 -7.064 7.932 1.00 46.34 111 GLU A O 1
#

Sequence (111 aa):
MIRFRHLPRAATVWKNTLSLLKPLPREMSDESVHPMAEKGFDKLTSKIYERSRPSYTKESVNFLLDKLGIPHQDRSSDPPLRILELGTGTGKFTRILQEALHGSKVQIPSE

Secondary structure (DSSP, 8-state):
----------------------PPPPPPP-SPPPHHHHHHSSTTHHHHHHHHSPPPPHHHHHHHHHHTT--SS--SSSPPEE---TT-TTSHHHHHHHHHSTTSSEE----

Foldseek 3Di:
DDDDDDDDDDDDDDDDDDDDDDDDDDDDPDPDDDVVVCVCLDPVNLVVVVVPDDADDLVNLVVVCVVVVNDLDDPPPDQQAEDEDPPCRSVRSVVSNCVSNPPPSHDYDDD

pLDDT: mean 75.83, std 18.97, range [31.83, 95.81]

Organism: NCBI:txid174260

InterPro domains:
  IPR029063 S-adenosyl-L-methionine-dependent methyltransferase superfamily [G3DSA:3.40.50.150] (41-107)
  IPR029063 S-adenosyl-L-methionine-dependent methyltransferase superfamily [SSF53335] (38-102)